Protein AF-A0A660MUL7-F1 (afdb_monomer_lite)

Sequence (164 aa):
MVILLNEYFKDLEKNSKKIKDLEEFLKKNLKEASQNNWQDGLLTKINSQITDVNKNIKLAMKTNLELIDLLKNSEYDKIFDYGRYNSWLKNRIISPIKGIIEMLQENIFRISQEIKNSEETMQNASDEKLKQNIKVAKSRLEMRKKEIEKHIIIMKSYLEKLEK

Structure (mmCIF, N/CA/C/O backbone):
data_AF-A0A660MUL7-F1
#
_entry.id   AF-A0A660MUL7-F1
#
loop_
_atom_site.group_PDB
_atom_site.id
_atom_site.type_symbol
_atom_site.label_atom_id
_atom_site.label_alt_id
_atom_site.label_comp_id
_atom_site.label_asym_id
_atom_site.label_entity_id
_atom_site.label_seq_id
_atom_site.pdbx_PDB_ins_code
_atom_site.Cartn_x
_atom_site.Cartn_y
_atom_site.Cartn_z
_atom_site.occupancy
_atom_site.B_iso_or_equiv
_atom_site.auth_seq_id
_atom_site.auth_comp_id
_atom_site.auth_asym_id
_atom_site.auth_atom_id
_atom_site.pdbx_PDB_model_num
ATOM 1 N N . MET A 1 1 ? 19.145 9.843 -26.092 1.00 74.25 1 MET A N 1
ATOM 2 C CA . MET A 1 1 ? 18.165 8.753 -25.891 1.00 74.25 1 MET A CA 1
ATOM 3 C C . MET A 1 1 ? 18.639 7.742 -24.848 1.00 74.25 1 MET A C 1
ATOM 5 O O . MET A 1 1 ? 17.995 7.654 -23.817 1.00 74.25 1 MET A O 1
ATOM 9 N N . VAL A 1 2 ? 19.789 7.077 -25.027 1.00 78.75 2 VAL A N 1
ATOM 10 C CA . VAL A 1 2 ? 20.347 6.119 -24.036 1.00 78.75 2 VAL A CA 1
ATOM 11 C C . VAL A 1 2 ? 20.490 6.706 -22.626 1.00 78.75 2 VAL A C 1
ATOM 13 O O . VAL A 1 2 ? 20.091 6.076 -21.654 1.00 78.75 2 VAL A O 1
ATOM 16 N N . ILE A 1 3 ? 21.003 7.937 -22.509 1.00 83.75 3 ILE A N 1
ATOM 1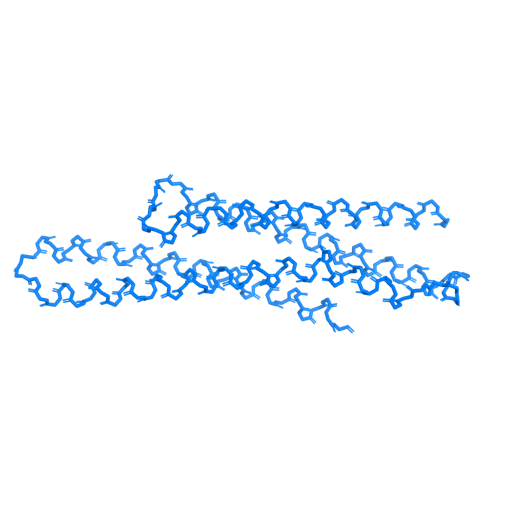7 C CA . ILE A 1 3 ? 21.127 8.630 -21.213 1.00 83.75 3 ILE A CA 1
ATOM 18 C C . ILE A 1 3 ? 19.754 8.770 -20.539 1.00 83.75 3 ILE A C 1
ATOM 20 O O . ILE A 1 3 ? 19.623 8.475 -19.359 1.00 83.75 3 ILE A O 1
ATOM 24 N N . LEU A 1 4 ? 18.721 9.141 -21.299 1.00 87.94 4 LEU A N 1
ATOM 25 C CA . LEU A 1 4 ? 17.365 9.324 -20.784 1.00 87.94 4 LEU A CA 1
ATOM 26 C C . LEU A 1 4 ? 16.726 7.992 -20.352 1.00 87.94 4 LEU A C 1
ATOM 28 O O . LEU A 1 4 ? 16.135 7.925 -19.281 1.00 87.94 4 LEU A O 1
ATOM 32 N N . LEU A 1 5 ? 16.907 6.920 -21.135 1.00 87.50 5 LEU A N 1
ATOM 33 C CA . LEU A 1 5 ? 16.478 5.567 -20.756 1.00 87.50 5 LEU A CA 1
ATOM 34 C C . LEU A 1 5 ? 17.130 5.122 -19.440 1.00 87.50 5 LEU A C 1
ATOM 36 O O . LEU A 1 5 ? 16.446 4.623 -18.548 1.00 87.50 5 LEU A O 1
ATOM 40 N N . ASN A 1 6 ? 18.437 5.352 -19.288 1.00 89.81 6 ASN A N 1
ATOM 41 C CA . ASN A 1 6 ? 19.157 5.022 -18.060 1.00 89.81 6 ASN A CA 1
ATOM 42 C C . ASN A 1 6 ? 18.631 5.797 -16.846 1.00 89.81 6 ASN A C 1
ATOM 44 O O . ASN A 1 6 ? 18.495 5.209 -15.774 1.00 89.81 6 ASN A O 1
ATOM 48 N N . GLU A 1 7 ? 18.319 7.086 -16.993 1.00 93.50 7 GLU A N 1
ATOM 49 C CA . GLU A 1 7 ? 17.730 7.869 -15.901 1.00 93.50 7 GLU A CA 1
ATOM 50 C C . GLU A 1 7 ? 16.344 7.338 -15.506 1.00 93.50 7 GLU A C 1
ATOM 52 O O . GLU A 1 7 ? 16.079 7.159 -14.317 1.00 93.50 7 GLU A O 1
ATOM 57 N N . TYR A 1 8 ? 15.506 6.950 -16.473 1.00 92.69 8 TYR A N 1
ATOM 58 C CA . TYR A 1 8 ? 14.216 6.322 -16.178 1.00 92.69 8 TYR A CA 1
ATOM 59 C C . TYR A 1 8 ? 14.349 5.001 -15.407 1.00 92.69 8 TYR A C 1
ATOM 61 O O . TYR A 1 8 ? 13.629 4.785 -14.428 1.00 92.69 8 TYR A O 1
ATOM 69 N N . PHE A 1 9 ? 15.291 4.132 -15.785 1.00 92.56 9 PHE A N 1
ATOM 70 C CA . PHE A 1 9 ? 15.553 2.900 -15.032 1.00 92.56 9 PHE A CA 1
ATOM 71 C C . PHE A 1 9 ? 16.051 3.179 -13.610 1.00 92.56 9 PHE A C 1
ATOM 73 O O . PHE A 1 9 ? 15.570 2.547 -12.668 1.00 92.56 9 PHE A O 1
ATOM 80 N N . LYS A 1 10 ? 16.959 4.146 -13.429 1.00 93.88 10 LYS A N 1
ATOM 81 C CA . LYS A 1 10 ? 17.446 4.547 -12.097 1.00 93.88 10 LYS A CA 1
ATOM 82 C C . LYS A 1 10 ? 16.319 5.075 -11.216 1.00 93.88 10 LYS A C 1
ATOM 84 O O . LYS A 1 10 ? 16.247 4.725 -10.037 1.00 93.88 10 LYS A O 1
ATOM 89 N N . ASP A 1 11 ? 15.431 5.894 -11.770 1.00 93.44 11 ASP A N 1
ATOM 90 C CA . ASP A 1 11 ? 14.290 6.431 -11.034 1.00 93.44 11 ASP A CA 1
ATOM 91 C C . ASP A 1 11 ? 13.287 5.337 -10.655 1.00 93.44 11 ASP A C 1
ATOM 93 O O . ASP A 1 11 ? 12.802 5.311 -9.518 1.00 93.44 11 ASP A O 1
ATOM 97 N N . LEU A 1 12 ? 13.013 4.390 -11.557 1.00 93.00 12 LEU A N 1
ATOM 98 C CA . LEU A 1 12 ? 12.196 3.216 -11.245 1.00 93.00 12 LEU A CA 1
ATOM 99 C C . LEU A 1 12 ? 12.824 2.377 -10.134 1.00 93.00 12 LEU A C 1
ATOM 101 O O . LEU A 1 12 ? 12.139 2.003 -9.181 1.00 93.00 12 LEU A O 1
ATOM 105 N N . GLU A 1 13 ? 14.125 2.111 -10.215 1.00 92.50 13 GLU A N 1
ATOM 106 C CA . GLU A 1 13 ? 14.840 1.341 -9.203 1.00 92.50 13 GLU A CA 1
ATOM 107 C C . GLU A 1 13 ? 14.794 2.042 -7.840 1.00 92.50 13 GLU A C 1
ATOM 109 O O . GLU A 1 13 ? 14.387 1.440 -6.843 1.00 92.50 13 GLU A O 1
ATOM 114 N N . LYS A 1 14 ? 15.091 3.343 -7.801 1.00 94.44 14 LYS A N 1
ATOM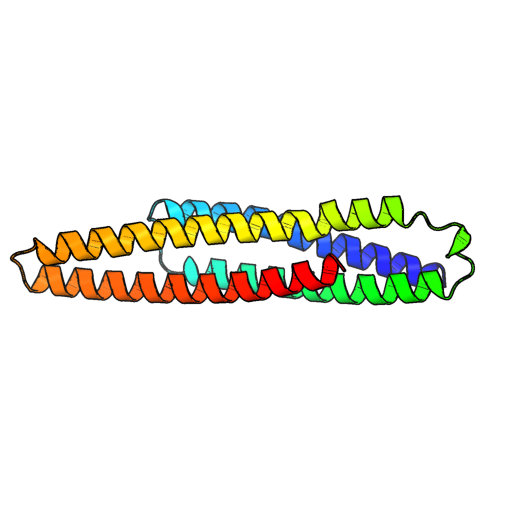 115 C CA . LYS A 1 14 ? 15.020 4.173 -6.593 1.00 94.44 14 LYS A CA 1
ATOM 116 C C . LYS A 1 14 ? 13.633 4.150 -5.956 1.00 94.44 14 LYS A C 1
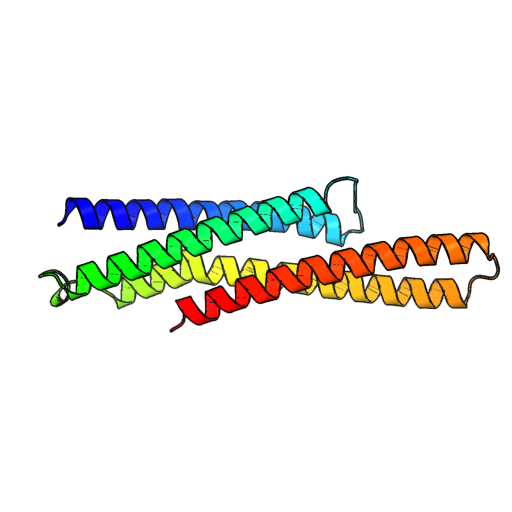ATOM 118 O O . LYS A 1 14 ? 13.525 3.977 -4.741 1.00 94.44 14 LYS A O 1
ATOM 123 N N . ASN A 1 15 ? 12.576 4.336 -6.744 1.00 92.00 15 ASN A N 1
ATOM 124 C CA . ASN A 1 15 ? 11.211 4.353 -6.219 1.00 92.00 15 ASN A CA 1
ATOM 125 C C . ASN A 1 15 ? 10.758 2.954 -5.781 1.00 92.00 15 ASN A C 1
ATOM 127 O O . ASN A 1 15 ? 10.168 2.824 -4.712 1.00 92.00 15 ASN A O 1
ATOM 131 N N . SER A 1 16 ? 11.095 1.904 -6.535 1.00 90.56 16 SER A N 1
ATOM 132 C CA . SER A 1 16 ? 10.779 0.520 -6.157 1.00 90.56 16 SER A CA 1
ATOM 133 C C . SER A 1 16 ? 11.453 0.098 -4.849 1.00 90.56 16 SER A C 1
ATOM 135 O O . SER A 1 16 ? 10.813 -0.501 -3.986 1.00 90.56 16 SER A O 1
ATOM 137 N N . LYS A 1 17 ? 12.717 0.495 -4.641 1.00 92.56 17 LYS A N 1
ATOM 138 C CA . LYS A 1 17 ? 13.432 0.264 -3.384 1.00 92.56 17 LYS A CA 1
ATOM 139 C C . LYS A 1 17 ? 12.734 0.955 -2.216 1.00 92.56 17 LYS A C 1
ATOM 141 O O . LYS A 1 17 ? 12.470 0.314 -1.209 1.00 92.56 17 LYS A O 1
ATOM 146 N N . LYS A 1 18 ? 12.352 2.226 -2.376 1.00 92.31 18 LYS A N 1
ATOM 147 C CA . LYS A 1 18 ? 11.605 2.959 -1.342 1.00 92.31 18 LYS A CA 1
ATOM 148 C C . LYS A 1 18 ? 10.266 2.309 -1.004 1.00 92.31 18 LYS A C 1
ATOM 150 O O . LYS A 1 18 ? 9.908 2.276 0.166 1.00 92.31 18 LYS A O 1
ATOM 155 N N . ILE A 1 19 ? 9.532 1.806 -2.000 1.00 90.81 19 ILE A N 1
ATOM 156 C CA . ILE A 1 19 ? 8.269 1.088 -1.767 1.00 90.81 19 ILE A CA 1
ATOM 157 C C . ILE A 1 19 ? 8.529 -0.151 -0.904 1.00 90.81 19 ILE A C 1
ATOM 159 O O . ILE A 1 19 ? 7.825 -0.351 0.082 1.00 90.81 19 ILE A O 1
ATOM 163 N N . LYS A 1 20 ? 9.563 -0.934 -1.229 1.00 89.62 20 LYS A N 1
ATOM 164 C CA . LYS A 1 20 ? 9.936 -2.130 -0.465 1.00 89.62 20 LYS A CA 1
ATOM 165 C C . LYS A 1 20 ? 10.397 -1.807 0.962 1.00 89.62 20 LYS A C 1
ATOM 167 O O . LYS A 1 20 ? 9.947 -2.440 1.909 1.00 89.62 20 LYS A O 1
ATOM 172 N N . ASP A 1 21 ? 11.245 -0.797 1.137 1.00 89.31 21 ASP A N 1
ATOM 173 C CA . ASP A 1 21 ? 11.708 -0.388 2.469 1.00 89.31 21 ASP A CA 1
ATOM 174 C C . ASP A 1 21 ? 10.515 0.072 3.335 1.00 89.31 21 ASP A C 1
ATOM 176 O O . ASP A 1 21 ? 10.388 -0.289 4.506 1.00 89.31 21 ASP A O 1
ATOM 180 N N . LEU A 1 22 ? 9.582 0.833 2.748 1.00 87.44 22 LEU A N 1
ATOM 181 C CA . LEU A 1 22 ? 8.364 1.276 3.429 1.00 87.44 22 LEU A CA 1
ATOM 182 C C . LEU A 1 22 ? 7.392 0.128 3.732 1.00 87.44 22 LEU A C 1
ATOM 184 O O . LEU A 1 22 ? 6.743 0.171 4.776 1.00 87.44 22 LEU A O 1
ATOM 188 N N . GLU A 1 23 ? 7.303 -0.892 2.875 1.00 88.50 23 GLU A N 1
ATOM 189 C CA . GLU A 1 23 ? 6.550 -2.123 3.146 1.00 88.50 23 GLU A CA 1
ATOM 190 C C . GLU A 1 23 ? 7.058 -2.801 4.426 1.00 88.50 23 GLU A C 1
ATOM 192 O O . GLU A 1 23 ? 6.261 -3.122 5.310 1.00 88.50 23 GLU A O 1
ATOM 197 N N . GLU A 1 24 ? 8.375 -2.967 4.574 1.00 88.44 24 GLU A N 1
ATOM 198 C CA . GLU A 1 24 ? 8.974 -3.582 5.765 1.00 88.44 24 GLU A CA 1
ATOM 199 C C . GLU A 1 24 ? 8.691 -2.763 7.036 1.00 88.44 24 GLU A C 1
ATOM 201 O O . GLU A 1 24 ? 8.334 -3.317 8.084 1.00 88.44 24 GLU A O 1
ATOM 206 N N . PHE A 1 25 ? 8.770 -1.432 6.951 1.00 86.81 25 PHE A N 1
ATOM 207 C CA . PHE A 1 25 ? 8.427 -0.567 8.080 1.00 86.81 25 PHE A CA 1
ATOM 208 C C . PHE A 1 25 ? 6.936 -0.595 8.429 1.00 86.81 25 PHE A C 1
ATOM 210 O O . PHE A 1 25 ? 6.588 -0.602 9.615 1.00 86.81 25 PHE A O 1
ATOM 217 N N . LEU A 1 26 ? 6.057 -0.615 7.424 1.00 87.50 26 LEU A N 1
ATOM 218 C CA . LEU A 1 26 ? 4.615 -0.746 7.623 1.00 87.50 26 LEU A CA 1
ATOM 219 C C . LEU A 1 26 ? 4.283 -2.081 8.274 1.00 87.50 26 LEU A C 1
ATOM 221 O O . LEU A 1 26 ? 3.530 -2.101 9.242 1.00 87.50 26 LEU A O 1
ATOM 225 N N . LYS A 1 27 ? 4.908 -3.172 7.824 1.00 87.31 27 LYS A N 1
ATOM 226 C CA . LYS A 1 27 ? 4.756 -4.502 8.420 1.00 87.31 27 LYS A CA 1
ATOM 227 C C . LYS A 1 27 ? 5.059 -4.495 9.913 1.00 87.31 27 LYS A C 1
ATOM 229 O O . LYS A 1 27 ? 4.292 -5.050 10.698 1.00 87.31 27 LYS A O 1
ATOM 234 N N . LYS A 1 28 ? 6.144 -3.831 10.324 1.00 87.19 28 LYS A N 1
ATOM 235 C CA . LYS A 1 28 ? 6.497 -3.690 11.742 1.00 87.19 28 LYS A CA 1
ATOM 236 C C . LYS A 1 28 ? 5.419 -2.931 12.528 1.00 87.19 28 LYS A C 1
ATOM 238 O O . LYS A 1 28 ? 4.915 -3.453 13.518 1.00 87.19 28 LYS A O 1
ATOM 243 N N . ASN A 1 29 ? 5.032 -1.740 12.072 1.00 86.19 29 ASN A N 1
ATOM 244 C CA . ASN A 1 29 ? 4.072 -0.895 12.794 1.00 86.19 29 ASN A CA 1
ATOM 245 C C . ASN A 1 29 ? 2.654 -1.497 12.814 1.00 86.19 29 ASN A C 1
ATOM 247 O O . ASN A 1 29 ? 1.961 -1.418 13.824 1.00 86.19 29 ASN A O 1
ATOM 251 N N . LEU A 1 30 ? 2.223 -2.132 11.721 1.00 84.19 30 LEU A N 1
ATOM 252 C CA . LEU A 1 30 ? 0.939 -2.830 11.640 1.00 84.19 30 LEU A CA 1
ATOM 253 C C . LEU A 1 30 ? 0.916 -4.072 12.532 1.00 84.19 30 LEU A C 1
ATOM 255 O O . LEU A 1 30 ? -0.132 -4.385 13.093 1.00 84.19 30 LEU A O 1
ATOM 259 N N . LYS A 1 31 ? 2.054 -4.754 12.714 1.00 83.94 31 LYS A N 1
ATOM 260 C CA . LYS A 1 31 ? 2.180 -5.847 13.684 1.00 83.94 31 LYS A CA 1
ATOM 261 C C . LYS A 1 31 ? 2.049 -5.335 15.121 1.00 83.94 31 LYS A C 1
ATOM 263 O O . LYS A 1 31 ? 1.308 -5.942 15.889 1.00 83.94 31 LYS A O 1
ATOM 268 N N . GLU A 1 32 ? 2.691 -4.221 15.467 1.00 80.75 32 GLU A N 1
ATOM 269 C CA . GLU A 1 32 ? 2.543 -3.574 16.783 1.00 80.75 32 GLU A CA 1
ATOM 270 C C . GLU A 1 32 ? 1.080 -3.166 17.042 1.00 80.75 32 GLU A C 1
ATOM 272 O O . GLU A 1 32 ? 0.499 -3.539 18.063 1.00 80.75 32 GLU A O 1
ATOM 277 N N . ALA A 1 33 ? 0.435 -2.517 16.067 1.00 77.06 33 ALA A N 1
ATOM 278 C CA . ALA A 1 33 ? -0.987 -2.171 16.124 1.00 77.06 33 ALA A CA 1
ATOM 279 C C . ALA A 1 33 ? -1.885 -3.406 16.327 1.00 77.06 33 ALA A C 1
ATOM 281 O O . ALA A 1 33 ? -2.836 -3.387 17.110 1.00 77.06 33 ALA A O 1
ATOM 282 N N . SER A 1 34 ? -1.544 -4.511 15.661 1.00 70.62 34 SER A N 1
ATOM 283 C CA . SER A 1 34 ? -2.301 -5.763 15.704 1.00 70.62 34 SER A CA 1
ATOM 284 C C . SER A 1 34 ? -2.245 -6.503 17.046 1.00 70.62 34 SER A C 1
ATOM 286 O O . SER A 1 34 ? -3.035 -7.422 17.257 1.00 70.62 34 SER A O 1
ATOM 288 N N . GLN A 1 35 ? -1.317 -6.123 17.929 1.00 72.88 35 GLN A N 1
ATOM 289 C CA . GLN A 1 35 ? -1.184 -6.628 19.300 1.00 72.88 35 GLN A CA 1
ATOM 290 C C . GLN A 1 35 ? -1.931 -5.744 20.315 1.00 72.88 35 GLN A C 1
ATOM 292 O O . GLN A 1 35 ? -1.665 -5.813 21.509 1.00 72.88 35 GLN A O 1
ATOM 297 N N . ASN A 1 36 ? -2.840 -4.887 19.836 1.00 64.31 36 ASN A N 1
ATOM 298 C CA . ASN A 1 36 ? -3.550 -3.871 20.615 1.00 64.31 36 ASN A CA 1
ATOM 299 C C . ASN A 1 36 ? -2.636 -2.818 21.275 1.00 64.31 36 ASN A C 1
ATOM 301 O O . ASN A 1 36 ? -3.096 -2.007 22.079 1.00 64.31 36 ASN A O 1
ATOM 305 N N . ASN A 1 37 ? -1.366 -2.742 20.863 1.00 66.00 37 ASN A N 1
ATOM 306 C CA . ASN A 1 37 ? -0.416 -1.723 21.307 1.00 66.00 37 ASN A CA 1
ATOM 307 C C . ASN A 1 37 ? -0.568 -0.447 20.474 1.00 66.00 37 ASN A C 1
ATOM 309 O O . ASN A 1 37 ? 0.352 0.001 19.792 1.00 66.00 37 ASN A O 1
ATOM 313 N N . TRP A 1 38 ? -1.752 0.159 20.533 1.00 70.06 38 TRP A N 1
ATOM 314 C CA . TRP A 1 38 ? -2.024 1.453 19.912 1.00 70.06 38 TRP A CA 1
ATOM 315 C C . TRP A 1 38 ? -1.455 2.592 20.754 1.00 70.06 38 TRP A C 1
ATOM 317 O O . TRP A 1 38 ? -2.204 3.393 21.314 1.00 70.06 38 TRP A O 1
ATOM 327 N N . GLN A 1 39 ? -0.129 2.645 20.847 1.00 72.75 39 GLN A N 1
ATOM 328 C CA . GLN A 1 39 ? 0.570 3.754 21.483 1.00 72.75 39 GLN A CA 1
ATOM 329 C C . GLN A 1 39 ? 0.274 5.072 20.757 1.00 72.75 39 GLN A C 1
ATOM 331 O O . GLN A 1 39 ? -0.029 5.095 19.553 1.00 72.75 39 GLN A O 1
ATOM 336 N N . ASP A 1 40 ? 0.370 6.175 21.496 1.00 69.44 40 ASP A N 1
ATOM 337 C CA . ASP A 1 40 ? 0.152 7.510 20.953 1.00 69.44 40 ASP A CA 1
ATOM 338 C C . ASP A 1 40 ? 1.054 7.759 19.735 1.00 69.44 40 ASP A C 1
ATOM 340 O O . ASP A 1 40 ? 2.250 7.472 19.730 1.00 69.44 40 ASP A O 1
ATOM 344 N N . GLY A 1 41 ? 0.451 8.258 18.655 1.00 79.19 41 GLY A N 1
ATOM 345 C CA . GLY A 1 41 ? 1.148 8.557 17.402 1.00 79.19 41 GLY A CA 1
ATOM 346 C C . GLY A 1 41 ? 1.339 7.380 16.434 1.00 79.19 41 GLY A C 1
ATOM 347 O O . GLY A 1 41 ? 1.717 7.627 15.287 1.00 79.19 41 GLY A O 1
ATOM 348 N N . LEU A 1 42 ? 1.018 6.129 16.804 1.00 83.06 42 LEU A N 1
ATOM 349 C CA . LEU A 1 42 ? 1.181 4.976 15.899 1.00 83.06 42 LEU A CA 1
ATOM 350 C C . LEU A 1 42 ? 0.335 5.108 14.621 1.00 83.06 42 LEU A C 1
ATOM 352 O O . LEU A 1 42 ? 0.831 4.870 13.520 1.00 83.06 42 LEU A O 1
ATOM 356 N N . LEU A 1 43 ? -0.919 5.557 14.749 1.00 82.38 43 LEU A N 1
ATOM 357 C CA . LE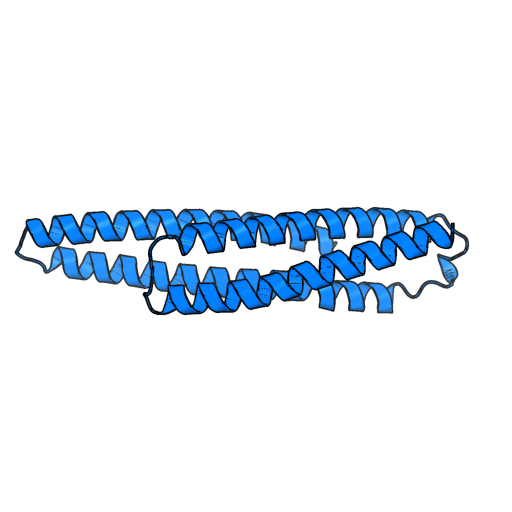U A 1 43 ? -1.794 5.818 13.599 1.00 82.38 43 LEU A CA 1
ATOM 358 C C . LEU A 1 43 ? -1.209 6.897 12.680 1.00 82.38 43 LEU A C 1
ATOM 360 O O . LEU A 1 43 ? -1.190 6.730 11.465 1.00 82.38 43 LEU A O 1
ATOM 364 N N . THR A 1 44 ? -0.698 7.986 13.258 1.00 86.00 44 THR A N 1
ATOM 365 C CA . THR A 1 44 ? -0.055 9.073 12.510 1.00 86.00 44 THR A CA 1
ATOM 366 C C . THR A 1 44 ? 1.155 8.558 11.735 1.00 86.00 44 THR A C 1
ATOM 368 O O . THR A 1 44 ? 1.316 8.876 10.558 1.00 86.00 44 THR A O 1
ATOM 371 N N . LYS A 1 45 ? 1.971 7.703 12.362 1.00 87.69 45 LYS A N 1
ATOM 372 C CA . LYS A 1 45 ? 3.138 7.076 11.735 1.00 87.69 45 LYS A CA 1
ATOM 373 C C . LYS A 1 45 ? 2.740 6.163 10.572 1.00 87.69 45 LYS A C 1
ATOM 375 O O . LYS A 1 45 ? 3.306 6.296 9.491 1.00 87.69 45 LYS A O 1
ATOM 380 N N . ILE A 1 46 ? 1.742 5.296 10.766 1.00 87.69 46 ILE A N 1
ATOM 381 C CA . ILE A 1 46 ? 1.200 4.426 9.708 1.00 87.69 46 ILE A CA 1
ATOM 382 C C . ILE A 1 46 ? 0.666 5.274 8.544 1.00 87.69 46 ILE A C 1
ATOM 384 O O . ILE A 1 46 ? 1.026 5.034 7.395 1.00 87.69 46 ILE A O 1
ATOM 388 N N . ASN A 1 47 ? -0.121 6.314 8.829 1.00 87.62 47 ASN A N 1
ATOM 389 C CA . ASN A 1 47 ? -0.679 7.201 7.806 1.00 87.62 47 ASN A CA 1
ATOM 390 C C . ASN A 1 47 ? 0.403 7.945 7.009 1.00 87.62 47 ASN A C 1
ATOM 392 O O . ASN A 1 47 ? 0.302 8.051 5.784 1.00 87.62 47 ASN A O 1
ATOM 396 N N . SER A 1 48 ? 1.451 8.431 7.680 1.00 89.56 48 SER A N 1
ATOM 397 C CA . SER A 1 48 ? 2.600 9.061 7.020 1.00 89.56 48 SER A CA 1
ATOM 398 C C . SER A 1 48 ? 3.292 8.085 6.073 1.00 89.56 48 SER A C 1
ATOM 400 O O . SER A 1 48 ? 3.498 8.390 4.903 1.00 89.56 48 SER A O 1
ATOM 402 N N . GLN A 1 49 ? 3.585 6.876 6.552 1.00 90.88 49 GLN A N 1
ATOM 403 C CA . GLN A 1 49 ? 4.253 5.850 5.755 1.00 90.88 49 GLN A CA 1
ATOM 404 C C . GLN A 1 49 ? 3.420 5.416 4.552 1.00 90.88 49 GLN A C 1
ATOM 406 O O . GLN A 1 49 ? 3.956 5.276 3.457 1.00 90.88 49 GLN A O 1
ATOM 411 N N . ILE A 1 50 ? 2.106 5.253 4.719 1.00 89.44 50 ILE A N 1
ATOM 412 C CA . ILE A 1 50 ? 1.208 4.962 3.600 1.00 89.44 50 ILE A CA 1
ATOM 413 C C . ILE A 1 50 ? 1.211 6.112 2.583 1.00 89.44 50 ILE A C 1
ATOM 415 O O . ILE A 1 50 ? 1.236 5.876 1.375 1.00 89.44 50 ILE A O 1
ATOM 419 N N . THR A 1 51 ? 1.217 7.361 3.048 1.00 91.56 51 THR A N 1
ATOM 420 C CA . THR A 1 51 ? 1.305 8.531 2.164 1.00 91.56 51 THR A CA 1
ATOM 421 C C . THR A 1 51 ? 2.602 8.510 1.353 1.00 91.56 51 THR A C 1
ATOM 423 O O . THR A 1 51 ? 2.572 8.739 0.139 1.00 91.56 51 THR A O 1
ATOM 426 N N . ASP A 1 52 ? 3.721 8.154 1.983 1.00 92.69 52 ASP A N 1
ATOM 427 C CA . ASP A 1 52 ? 5.009 8.003 1.308 1.00 92.69 52 ASP A CA 1
ATOM 428 C C . ASP A 1 52 ? 5.004 6.845 0.305 1.00 92.69 52 ASP A C 1
ATOM 430 O O . ASP A 1 52 ? 5.484 7.004 -0.820 1.00 92.69 52 ASP A O 1
ATOM 434 N N . VAL A 1 53 ? 4.407 5.702 0.653 1.00 92.06 53 VAL A N 1
ATOM 435 C CA . VAL A 1 53 ? 4.212 4.577 -0.276 1.00 92.06 53 VAL A CA 1
ATOM 436 C C . VAL A 1 5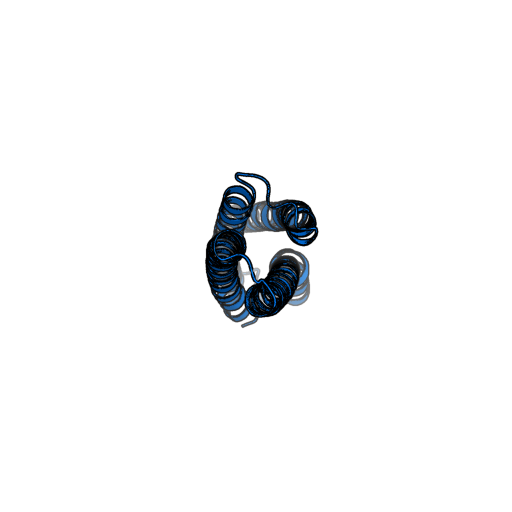3 ? 3.428 5.047 -1.497 1.00 92.06 53 VAL A C 1
ATOM 438 O O . VAL A 1 53 ? 3.902 4.917 -2.625 1.00 92.06 53 VAL A O 1
ATOM 441 N N . ASN A 1 54 ? 2.280 5.689 -1.281 1.00 91.19 54 ASN A N 1
ATOM 442 C CA . ASN A 1 54 ? 1.424 6.201 -2.347 1.00 91.19 54 ASN A CA 1
ATOM 443 C C . ASN A 1 54 ? 2.172 7.181 -3.262 1.00 91.19 54 ASN A C 1
ATOM 445 O O . ASN A 1 54 ? 2.011 7.136 -4.482 1.00 91.19 54 ASN A O 1
ATOM 449 N N . LYS A 1 55 ? 3.013 8.054 -2.696 1.00 93.69 55 LYS A N 1
ATOM 450 C CA . LYS A 1 55 ? 3.851 8.978 -3.467 1.00 93.69 55 LYS A CA 1
ATOM 451 C C . LYS A 1 55 ? 4.843 8.230 -4.360 1.00 93.69 55 LYS A C 1
ATOM 453 O O . LYS A 1 55 ? 4.927 8.537 -5.547 1.00 93.69 55 LYS A O 1
ATOM 458 N N . ASN A 1 56 ? 5.573 7.257 -3.815 1.00 93.88 56 ASN A N 1
ATOM 459 C CA . ASN A 1 56 ? 6.569 6.507 -4.584 1.00 93.88 56 ASN A CA 1
ATOM 460 C C . ASN A 1 56 ? 5.920 5.613 -5.654 1.00 93.88 56 ASN A C 1
ATOM 462 O O . ASN A 1 56 ? 6.464 5.513 -6.751 1.00 93.88 56 ASN A O 1
ATOM 466 N N . ILE A 1 57 ? 4.734 5.048 -5.392 1.00 92.06 57 ILE A N 1
ATOM 467 C CA . ILE A 1 57 ? 3.959 4.306 -6.399 1.00 92.06 57 ILE A CA 1
ATOM 468 C C . ILE A 1 57 ? 3.572 5.223 -7.561 1.00 92.06 57 ILE A C 1
ATOM 470 O O . ILE A 1 57 ? 3.844 4.889 -8.710 1.00 92.06 57 ILE A O 1
ATOM 474 N N . LYS A 1 58 ? 2.993 6.402 -7.285 1.00 93.00 58 LYS A N 1
ATOM 475 C CA . LYS A 1 58 ? 2.615 7.363 -8.339 1.00 93.00 58 LYS A CA 1
ATOM 476 C C . LYS A 1 58 ? 3.805 7.762 -9.208 1.00 93.00 58 LYS A C 1
ATOM 478 O O . LYS A 1 58 ? 3.668 7.836 -10.426 1.00 93.00 58 LYS A O 1
ATOM 483 N N . LEU A 1 59 ? 4.954 8.022 -8.581 1.00 93.69 59 LEU A N 1
ATOM 484 C CA . LEU A 1 59 ? 6.183 8.344 -9.300 1.00 93.69 59 LEU A CA 1
ATOM 485 C C . LEU A 1 59 ? 6.605 7.177 -10.188 1.00 93.69 59 LEU A C 1
ATOM 487 O O . LEU A 1 59 ? 6.752 7.367 -11.388 1.00 93.69 59 LEU A O 1
ATOM 491 N N . ALA A 1 60 ? 6.700 5.968 -9.636 1.00 93.06 60 ALA A N 1
ATOM 492 C CA . ALA A 1 60 ? 7.126 4.807 -10.404 1.00 93.06 60 ALA A CA 1
ATOM 493 C C . ALA A 1 60 ? 6.167 4.469 -11.558 1.00 93.06 60 ALA A C 1
ATOM 495 O O . ALA A 1 60 ? 6.616 4.122 -12.644 1.00 93.06 60 ALA A O 1
ATOM 496 N N . MET A 1 61 ? 4.855 4.635 -11.368 1.00 91.81 61 MET A N 1
ATOM 497 C CA . MET A 1 61 ? 3.865 4.480 -12.437 1.00 91.81 61 MET A CA 1
ATOM 498 C C . MET A 1 61 ? 4.090 5.474 -13.575 1.00 91.81 61 MET A C 1
ATOM 500 O O . MET A 1 61 ? 4.090 5.080 -14.738 1.00 91.81 61 MET A O 1
ATOM 504 N N . LYS A 1 62 ? 4.293 6.755 -13.245 1.00 93.38 62 LYS A N 1
ATOM 505 C CA . LYS A 1 62 ? 4.566 7.796 -14.240 1.00 93.38 62 LYS A CA 1
ATOM 506 C C . LYS A 1 62 ? 5.853 7.485 -15.009 1.00 93.38 62 LYS A C 1
ATOM 508 O O . LYS A 1 62 ? 5.827 7.438 -16.233 1.00 93.38 62 LYS A O 1
ATOM 513 N N . THR A 1 63 ? 6.939 7.204 -14.290 1.00 93.69 63 THR A N 1
ATOM 514 C CA . THR A 1 63 ? 8.244 6.847 -14.864 1.00 93.69 63 THR A CA 1
ATOM 515 C C . THR A 1 63 ? 8.145 5.608 -15.761 1.00 93.69 63 THR A C 1
ATOM 517 O O . THR A 1 63 ? 8.729 5.587 -16.836 1.00 93.69 63 THR A O 1
ATOM 520 N N . ASN A 1 64 ? 7.361 4.597 -15.369 1.00 93.50 64 ASN A N 1
ATOM 521 C CA . ASN A 1 64 ? 7.121 3.397 -16.174 1.00 93.50 64 ASN A CA 1
ATOM 522 C C . ASN A 1 64 ? 6.403 3.716 -17.492 1.00 93.50 64 ASN A C 1
ATOM 524 O O . ASN A 1 64 ? 6.808 3.218 -18.537 1.00 93.50 64 ASN A O 1
ATOM 528 N N . LEU A 1 65 ? 5.347 4.533 -17.452 1.00 92.44 65 LEU A N 1
ATOM 529 C CA . LEU A 1 65 ? 4.603 4.902 -18.658 1.00 92.44 65 LEU A CA 1
ATOM 530 C C . LEU A 1 65 ? 5.483 5.673 -19.646 1.00 92.44 65 LEU A C 1
ATOM 532 O O . LEU A 1 65 ? 5.502 5.341 -20.827 1.00 92.44 65 LEU A O 1
ATOM 536 N N . GLU A 1 66 ? 6.244 6.652 -19.153 1.00 94.44 66 GLU A N 1
ATOM 537 C CA . GLU A 1 66 ? 7.168 7.439 -19.977 1.00 94.44 66 GLU A CA 1
ATOM 538 C C . GLU A 1 66 ? 8.296 6.574 -20.560 1.00 94.44 66 GLU A C 1
ATOM 540 O O . GLU A 1 66 ? 8.636 6.712 -21.733 1.00 94.44 66 GLU A O 1
ATOM 545 N N . LEU A 1 67 ? 8.840 5.637 -19.775 1.00 93.94 67 LEU A N 1
ATOM 546 C CA . LEU A 1 67 ? 9.854 4.695 -20.246 1.00 93.94 67 LEU A CA 1
ATOM 547 C C . LEU A 1 67 ? 9.320 3.790 -21.363 1.00 93.94 67 LEU A C 1
ATOM 549 O O . LEU A 1 67 ? 9.997 3.604 -22.371 1.00 93.94 67 LEU A O 1
ATOM 553 N N . ILE A 1 68 ? 8.124 3.222 -21.191 1.00 93.50 68 ILE A N 1
ATOM 554 C CA . ILE A 1 68 ? 7.514 2.344 -22.196 1.00 93.50 68 ILE A CA 1
ATOM 555 C C . ILE A 1 68 ? 7.213 3.109 -23.484 1.00 93.50 68 ILE A C 1
ATOM 557 O O . ILE A 1 68 ? 7.481 2.585 -24.563 1.00 93.50 68 ILE A O 1
ATOM 561 N N . ASP A 1 69 ? 6.688 4.330 -23.386 1.00 94.12 69 ASP A N 1
ATOM 562 C CA . ASP A 1 69 ? 6.451 5.175 -24.558 1.00 94.12 69 ASP A CA 1
ATOM 563 C C . ASP A 1 69 ? 7.763 5.480 -25.297 1.00 94.12 69 ASP A C 1
ATOM 565 O O . ASP A 1 69 ? 7.867 5.274 -26.506 1.00 94.12 69 ASP A O 1
ATOM 569 N N . LEU A 1 70 ? 8.812 5.858 -24.560 1.00 94.38 70 LEU A N 1
ATOM 570 C CA . LEU A 1 70 ? 10.125 6.122 -25.141 1.00 94.38 70 LEU A CA 1
ATOM 571 C C . LEU A 1 70 ? 10.728 4.881 -25.816 1.00 94.38 70 LEU A C 1
ATOM 573 O O . LEU A 1 70 ? 11.302 5.001 -26.896 1.00 94.38 70 LEU A O 1
ATOM 577 N N . LEU A 1 71 ? 10.601 3.700 -25.202 1.00 94.81 71 LEU A N 1
ATOM 578 C CA . LEU A 1 71 ? 11.094 2.441 -25.768 1.00 94.81 71 LEU A CA 1
ATOM 579 C C . LEU A 1 71 ? 10.370 2.096 -27.069 1.00 94.81 71 LEU A C 1
ATOM 581 O O . LEU A 1 71 ? 11.040 1.868 -28.076 1.00 94.81 71 LEU A O 1
ATOM 585 N N . LYS A 1 72 ? 9.032 2.143 -27.071 1.00 94.62 72 LYS A N 1
ATOM 586 C CA . LYS A 1 72 ? 8.199 1.841 -28.247 1.00 94.62 72 LYS A CA 1
ATOM 587 C C . LYS A 1 72 ? 8.436 2.793 -29.417 1.00 94.62 72 LYS A C 1
ATOM 589 O O . LYS A 1 72 ? 8.327 2.389 -30.569 1.00 94.62 72 LYS A O 1
ATOM 594 N N . ASN A 1 73 ? 8.790 4.042 -29.125 1.00 94.75 73 ASN A N 1
ATOM 595 C CA . ASN A 1 73 ? 9.090 5.065 -30.126 1.00 94.75 73 ASN A CA 1
ATOM 596 C C . ASN A 1 73 ? 10.584 5.123 -30.508 1.00 94.75 73 ASN A C 1
ATOM 598 O O . ASN A 1 73 ? 11.029 6.095 -31.122 1.00 94.75 73 ASN A O 1
ATOM 602 N N . SER A 1 74 ? 11.380 4.113 -30.142 1.00 93.31 74 SER A N 1
ATOM 603 C CA . SER A 1 74 ? 12.825 4.071 -30.394 1.00 93.31 74 SER A CA 1
ATOM 604 C C . SER A 1 74 ? 13.258 2.839 -31.184 1.00 93.31 74 SER A C 1
ATOM 606 O O . SER A 1 74 ? 12.529 1.859 -31.316 1.00 93.31 74 SER A O 1
ATOM 608 N N . GLU A 1 75 ? 14.509 2.851 -31.648 1.00 93.19 75 GLU A N 1
ATOM 609 C CA . GLU A 1 75 ? 15.151 1.676 -32.249 1.00 93.19 75 GLU A CA 1
ATOM 610 C C . GLU A 1 75 ? 15.252 0.474 -31.289 1.00 93.19 75 GLU A C 1
ATOM 612 O O . GLU A 1 75 ? 15.404 -0.663 -31.736 1.00 93.19 75 GLU A O 1
ATOM 617 N N . TYR A 1 76 ? 15.129 0.707 -29.975 1.00 93.12 76 TYR A N 1
ATOM 618 C CA . TYR A 1 76 ? 15.229 -0.333 -28.955 1.00 93.12 76 TYR A CA 1
ATOM 619 C C . TYR A 1 76 ? 13.976 -1.204 -28.850 1.00 93.12 76 TYR A C 1
ATOM 621 O O . TYR A 1 76 ? 14.074 -2.292 -28.290 1.00 93.12 76 TYR A O 1
ATOM 629 N N . ASP A 1 77 ? 12.831 -0.783 -29.403 1.00 95.88 77 ASP A N 1
ATOM 630 C CA . ASP A 1 77 ? 11.552 -1.497 -29.270 1.00 95.88 77 ASP A CA 1
ATOM 631 C C . ASP A 1 77 ? 11.665 -2.986 -29.636 1.00 95.88 77 ASP A C 1
ATOM 633 O O . ASP A 1 77 ? 11.216 -3.865 -28.905 1.00 95.88 77 ASP A O 1
ATOM 637 N N . LYS A 1 78 ? 12.360 -3.283 -30.739 1.00 94.12 78 LYS A N 1
ATOM 638 C CA . LYS A 1 78 ? 12.485 -4.648 -31.273 1.00 94.12 78 LYS A CA 1
ATOM 639 C C . LYS A 1 78 ? 13.449 -5.542 -30.498 1.00 94.12 78 LYS A C 1
ATOM 641 O O . LYS A 1 78 ? 13.391 -6.759 -30.653 1.00 94.12 78 LYS A O 1
ATOM 646 N N . ILE A 1 79 ? 14.363 -4.955 -29.728 1.00 94.19 79 ILE A N 1
ATOM 647 C CA . ILE A 1 79 ? 15.399 -5.690 -28.986 1.00 94.19 79 ILE A CA 1
ATOM 648 C C . ILE A 1 79 ? 15.171 -5.659 -27.476 1.00 94.19 79 ILE A C 1
ATOM 650 O O . ILE A 1 79 ? 15.868 -6.348 -26.732 1.00 94.19 79 ILE A O 1
ATOM 654 N N . PHE A 1 80 ? 14.209 -4.863 -27.011 1.00 95.06 80 PHE A N 1
ATOM 655 C CA . PHE A 1 80 ? 13.890 -4.756 -25.604 1.00 95.06 80 PHE A CA 1
ATOM 656 C C . PHE A 1 80 ? 13.068 -5.958 -25.134 1.00 95.06 80 PHE A C 1
ATOM 658 O O . PHE A 1 80 ? 12.003 -6.275 -25.663 1.00 95.06 80 PHE A O 1
ATOM 665 N N . ASP A 1 81 ? 13.548 -6.618 -24.083 1.00 95.69 81 ASP A N 1
ATOM 666 C CA . ASP A 1 81 ? 12.843 -7.737 -23.466 1.00 95.69 81 ASP A CA 1
ATOM 667 C C . ASP A 1 81 ? 11.748 -7.231 -22.513 1.00 95.69 81 ASP A C 1
ATOM 669 O O . ASP A 1 81 ? 11.919 -7.143 -21.290 1.00 95.69 81 ASP A O 1
ATOM 673 N N . TYR A 1 82 ? 10.587 -6.904 -23.089 1.00 94.81 82 TYR A N 1
ATOM 674 C CA . TYR A 1 82 ? 9.403 -6.503 -22.329 1.00 94.81 82 TYR A CA 1
ATOM 675 C C . TYR A 1 82 ? 8.930 -7.591 -21.354 1.00 94.81 82 TYR A C 1
ATOM 677 O O . TYR A 1 82 ? 8.377 -7.269 -20.304 1.00 94.81 82 TYR A O 1
ATOM 685 N N . GLY A 1 83 ? 9.159 -8.875 -21.649 1.00 94.38 83 GLY A N 1
ATOM 686 C CA . GLY A 1 83 ? 8.779 -9.978 -20.764 1.00 94.38 83 GLY A CA 1
ATOM 687 C C . GLY A 1 83 ? 9.567 -9.952 -19.455 1.00 94.38 83 GLY A C 1
ATOM 688 O O . GLY A 1 83 ? 8.990 -9.998 -18.358 1.00 94.38 83 GLY A O 1
ATOM 689 N N . ARG A 1 84 ? 10.890 -9.797 -19.557 1.00 94.56 84 ARG A N 1
ATOM 690 C CA . ARG A 1 84 ? 11.779 -9.637 -18.402 1.00 94.56 84 ARG A CA 1
ATOM 691 C C . ARG A 1 84 ? 11.498 -8.343 -17.650 1.00 94.56 84 ARG A C 1
ATOM 693 O O . ARG A 1 84 ? 11.446 -8.364 -16.419 1.00 94.56 84 ARG A O 1
ATOM 700 N N . TYR A 1 85 ? 11.269 -7.244 -18.364 1.00 93.38 85 TYR A N 1
ATOM 701 C CA . TYR A 1 85 ? 10.910 -5.967 -17.750 1.00 93.38 85 TYR A CA 1
ATOM 702 C C . TYR A 1 85 ? 9.599 -6.049 -16.956 1.00 93.38 85 TYR A C 1
ATOM 704 O O . TYR A 1 85 ? 9.565 -5.692 -15.779 1.00 93.38 85 TYR A O 1
ATOM 712 N N . ASN A 1 86 ? 8.540 -6.605 -17.546 1.00 91.81 86 ASN A N 1
ATOM 713 C CA . ASN A 1 86 ? 7.248 -6.770 -16.880 1.00 91.81 86 ASN A CA 1
ATOM 714 C C . ASN A 1 86 ? 7.356 -7.682 -15.650 1.00 91.81 86 ASN A C 1
ATOM 716 O O . ASN A 1 86 ? 6.720 -7.430 -14.628 1.00 91.81 86 ASN A O 1
ATOM 720 N N . SER A 1 87 ? 8.197 -8.717 -15.714 1.00 93.06 87 SER A N 1
ATOM 721 C CA . SER A 1 87 ? 8.488 -9.577 -14.560 1.00 93.06 87 SER A CA 1
ATOM 722 C C . SER A 1 87 ? 9.205 -8.812 -13.443 1.00 93.06 87 SER A C 1
ATOM 724 O O . SER A 1 87 ? 8.862 -8.952 -12.268 1.00 93.06 87 SER A O 1
ATOM 726 N N . TRP A 1 88 ? 10.167 -7.953 -13.792 1.00 93.00 88 TRP A N 1
ATOM 727 C CA . TRP A 1 88 ? 10.835 -7.072 -12.835 1.00 93.00 88 TRP A CA 1
ATOM 728 C C . TRP A 1 88 ? 9.850 -6.087 -12.188 1.00 93.00 88 TRP A C 1
ATOM 730 O O . TRP A 1 88 ? 9.812 -5.994 -10.961 1.00 93.00 88 TRP A O 1
ATOM 740 N N . LEU A 1 89 ? 9.000 -5.430 -12.985 1.00 90.75 89 LEU A N 1
ATOM 741 C CA . LEU A 1 89 ? 7.977 -4.490 -12.514 1.00 90.75 89 LEU A CA 1
ATOM 742 C C . LEU A 1 89 ? 7.000 -5.170 -11.542 1.00 90.75 89 LEU A C 1
ATOM 744 O O . LEU A 1 89 ? 6.709 -4.639 -10.465 1.00 90.75 89 LEU A O 1
ATOM 748 N N . LYS A 1 90 ? 6.556 -6.388 -11.883 1.00 90.81 90 LYS A N 1
ATOM 749 C CA . LYS A 1 90 ? 5.701 -7.214 -11.023 1.00 90.81 90 LYS A CA 1
ATOM 750 C C . LYS A 1 90 ? 6.337 -7.472 -9.662 1.00 90.81 90 LYS A C 1
ATOM 752 O O . LYS A 1 90 ? 5.715 -7.225 -8.633 1.00 90.81 90 LYS A O 1
ATOM 757 N N . ASN A 1 91 ? 7.590 -7.908 -9.653 1.00 89.75 91 ASN A N 1
ATOM 758 C CA . ASN A 1 91 ? 8.280 -8.274 -8.419 1.00 89.75 91 ASN A CA 1
ATOM 759 C C . ASN A 1 91 ? 8.659 -7.064 -7.558 1.00 89.75 91 ASN A C 1
ATOM 761 O O . ASN A 1 91 ? 8.700 -7.167 -6.335 1.00 89.75 91 ASN A O 1
ATOM 765 N N . ARG A 1 92 ? 8.976 -5.926 -8.181 1.00 88.06 92 ARG A N 1
ATOM 766 C CA . ARG A 1 92 ? 9.550 -4.763 -7.491 1.00 88.06 92 ARG A CA 1
ATOM 767 C C . ARG A 1 92 ? 8.529 -3.699 -7.111 1.00 88.06 92 ARG A C 1
ATOM 769 O O . ARG A 1 92 ? 8.814 -2.904 -6.223 1.00 88.06 92 ARG A O 1
ATOM 776 N N . ILE A 1 93 ? 7.371 -3.672 -7.766 1.00 89.81 93 ILE A N 1
ATOM 777 C CA . ILE A 1 93 ? 6.338 -2.658 -7.527 1.00 89.81 93 ILE A CA 1
ATOM 778 C C . ILE A 1 93 ? 5.009 -3.314 -7.172 1.00 89.81 93 ILE A C 1
ATOM 780 O O . ILE A 1 93 ? 4.474 -3.050 -6.101 1.00 89.81 93 ILE A O 1
ATOM 784 N N . ILE A 1 94 ? 4.490 -4.201 -8.025 1.00 92.00 94 ILE A N 1
ATOM 785 C CA . ILE A 1 94 ? 3.153 -4.786 -7.820 1.00 92.00 94 ILE A CA 1
ATOM 786 C C . ILE A 1 94 ? 3.113 -5.669 -6.565 1.00 92.00 94 ILE A C 1
ATOM 788 O O . ILE A 1 94 ? 2.200 -5.528 -5.754 1.00 92.00 94 ILE A O 1
ATOM 792 N N . SER A 1 95 ? 4.094 -6.557 -6.380 1.00 92.69 95 SER A N 1
ATOM 793 C CA . SER A 1 95 ? 4.115 -7.483 -5.241 1.00 92.69 95 SER A CA 1
ATOM 794 C C . SER A 1 95 ? 4.179 -6.761 -3.886 1.00 92.69 95 SER A C 1
ATOM 796 O O . SER A 1 95 ? 3.352 -7.086 -3.037 1.00 92.69 95 SER A O 1
ATOM 798 N N . PRO A 1 96 ? 5.051 -5.753 -3.673 1.00 91.38 96 PRO A N 1
ATOM 799 C CA . PRO A 1 96 ? 5.020 -4.949 -2.449 1.00 91.38 96 PRO A CA 1
ATOM 800 C C . PRO A 1 96 ? 3.674 -4.266 -2.183 1.00 91.38 96 PRO A C 1
ATOM 802 O O . PRO A 1 96 ? 3.195 -4.243 -1.053 1.00 91.38 96 PRO A O 1
ATOM 805 N N . ILE A 1 97 ? 3.012 -3.734 -3.220 1.00 92.31 97 ILE A N 1
ATOM 806 C CA . ILE A 1 97 ? 1.691 -3.103 -3.058 1.00 92.31 97 ILE A CA 1
ATOM 807 C C . ILE A 1 97 ? 0.658 -4.129 -2.576 1.00 92.31 97 ILE A C 1
ATOM 809 O O . ILE A 1 97 ? -0.123 -3.828 -1.672 1.00 92.31 97 ILE A O 1
ATOM 813 N N . LYS A 1 98 ? 0.666 -5.342 -3.147 1.00 93.69 98 LYS A N 1
ATOM 814 C CA . LYS A 1 98 ? -0.211 -6.441 -2.711 1.00 93.69 98 LYS A CA 1
ATOM 815 C C . LYS A 1 98 ? 0.052 -6.822 -1.255 1.00 93.69 98 LYS A C 1
ATOM 817 O O . LYS A 1 98 ? -0.896 -6.852 -0.477 1.00 93.69 98 LYS A O 1
ATOM 822 N N . GLY A 1 99 ? 1.320 -6.985 -0.874 1.00 91.81 99 GLY A N 1
ATOM 823 C CA . GLY A 1 99 ? 1.710 -7.274 0.509 1.00 91.81 99 GLY A CA 1
ATOM 824 C C . GLY A 1 99 ? 1.215 -6.212 1.495 1.00 91.81 99 GLY A C 1
ATOM 825 O O . GLY A 1 99 ? 0.658 -6.540 2.542 1.00 91.81 99 GLY A O 1
ATOM 826 N N . ILE A 1 100 ? 1.325 -4.925 1.147 1.00 91.25 100 ILE A N 1
ATOM 827 C CA . ILE A 1 100 ? 0.790 -3.840 1.984 1.00 91.25 100 ILE A CA 1
ATOM 828 C C . ILE A 1 100 ? -0.735 -3.928 2.105 1.00 91.25 100 ILE A C 1
ATOM 830 O O . ILE A 1 100 ? -1.258 -3.821 3.214 1.00 91.25 100 ILE A O 1
ATOM 834 N N . ILE A 1 101 ? -1.455 -4.142 1.000 1.00 93.50 101 ILE A N 1
ATOM 835 C CA . ILE A 1 101 ? -2.919 -4.277 1.022 1.00 93.50 101 ILE A CA 1
ATOM 836 C C . ILE A 1 101 ? -3.348 -5.431 1.932 1.00 93.50 101 ILE A C 1
ATOM 838 O O . ILE A 1 101 ? -4.227 -5.229 2.769 1.00 93.50 101 ILE A O 1
ATOM 842 N N . GLU A 1 102 ? -2.718 -6.600 1.807 1.00 93.12 102 GLU A N 1
ATOM 843 C CA . GLU A 1 102 ? -3.009 -7.776 2.635 1.00 93.12 102 GLU A CA 1
ATOM 844 C C . GLU A 1 102 ? -2.832 -7.457 4.128 1.00 93.12 102 GLU A C 1
ATOM 846 O O . GLU A 1 102 ? -3.747 -7.669 4.926 1.00 93.12 102 GLU A O 1
ATOM 851 N N . MET A 1 103 ? -1.717 -6.823 4.507 1.00 90.56 103 MET A N 1
ATOM 852 C CA . MET A 1 103 ? -1.460 -6.428 5.899 1.00 90.56 103 MET A CA 1
ATOM 853 C C . MET A 1 103 ? -2.478 -5.412 6.441 1.00 90.56 103 MET A C 1
ATOM 855 O O . MET A 1 103 ? -2.866 -5.470 7.614 1.00 90.56 103 MET A O 1
ATOM 859 N N . LEU A 1 104 ? -2.919 -4.466 5.607 1.00 91.56 104 LEU A N 1
ATOM 860 C CA . LEU A 1 104 ? -3.952 -3.498 5.981 1.00 91.56 104 LEU A CA 1
ATOM 861 C C . LEU A 1 104 ? -5.321 -4.179 6.145 1.00 91.56 104 LEU A C 1
ATOM 863 O O . LEU A 1 104 ? -6.055 -3.855 7.082 1.00 91.56 104 LEU A O 1
ATOM 867 N N . GLN A 1 105 ? -5.655 -5.147 5.286 1.00 93.88 105 GLN A N 1
ATOM 868 C CA . GLN A 1 105 ? -6.888 -5.936 5.386 1.00 93.88 105 GLN A CA 1
ATOM 869 C C . GLN A 1 105 ? -6.916 -6.793 6.656 1.00 93.88 105 GLN A C 1
ATOM 871 O O . GLN A 1 105 ? -7.928 -6.804 7.360 1.00 93.88 105 GLN A O 1
ATOM 876 N N . GLU A 1 106 ? -5.805 -7.446 7.001 1.00 90.88 106 GLU A N 1
ATOM 877 C CA . GLU A 1 106 ? -5.674 -8.170 8.269 1.00 90.88 106 GLU A CA 1
ATOM 878 C C . GLU A 1 106 ? -5.896 -7.249 9.475 1.00 90.88 106 GLU A C 1
ATOM 880 O O . GLU A 1 106 ? -6.575 -7.620 10.436 1.00 90.88 106 GLU A O 1
ATOM 885 N N . ASN A 1 107 ? -5.366 -6.022 9.427 1.00 89.50 107 ASN A N 1
ATOM 886 C CA . ASN A 1 107 ? -5.578 -5.037 10.487 1.00 89.50 107 ASN A CA 1
ATOM 887 C C . ASN A 1 107 ? -7.050 -4.614 10.600 1.00 89.50 107 ASN A C 1
ATOM 889 O O . ASN A 1 107 ? -7.586 -4.577 11.707 1.00 89.50 107 ASN A O 1
ATOM 893 N N . ILE A 1 108 ? -7.735 -4.359 9.479 1.00 92.38 108 ILE A N 1
ATOM 894 C CA . ILE A 1 108 ? -9.180 -4.070 9.474 1.00 92.38 108 ILE A CA 1
ATOM 895 C C . ILE A 1 108 ? -9.975 -5.215 10.093 1.00 92.38 108 ILE A C 1
ATOM 897 O O . ILE A 1 108 ? -10.904 -4.966 10.870 1.00 92.38 108 ILE A O 1
ATOM 901 N N . PHE A 1 109 ? -9.636 -6.459 9.752 1.00 92.06 109 PHE A N 1
ATOM 902 C CA . PHE A 1 109 ? -10.313 -7.627 10.301 1.00 92.06 109 PHE A CA 1
ATOM 903 C C . PHE A 1 109 ? -10.196 -7.656 11.829 1.00 92.06 109 PHE A C 1
ATOM 905 O O . PHE A 1 109 ? -11.210 -7.756 12.517 1.00 92.06 109 PHE A O 1
ATOM 912 N N . ARG A 1 110 ? -8.987 -7.461 12.369 1.00 88.25 110 ARG A N 1
ATOM 913 C CA . ARG A 1 110 ? -8.751 -7.420 13.823 1.00 88.25 110 ARG A CA 1
ATOM 914 C C . ARG A 1 110 ? -9.471 -6.263 14.506 1.00 88.25 110 ARG A C 1
ATOM 916 O O . ARG A 1 110 ? -10.129 -6.480 15.516 1.00 88.25 110 ARG A O 1
ATOM 923 N N . ILE A 1 111 ? -9.412 -5.060 13.933 1.00 90.12 111 ILE A N 1
ATOM 924 C CA . ILE A 1 111 ? -10.154 -3.901 14.453 1.00 90.12 111 ILE A CA 1
ATOM 925 C C . ILE A 1 111 ? -11.659 -4.201 14.484 1.00 90.12 111 ILE A C 1
ATOM 927 O O . ILE A 1 111 ? -12.342 -3.834 15.435 1.00 90.12 111 ILE A O 1
ATOM 931 N N . SER A 1 112 ? -12.180 -4.896 13.472 1.00 92.88 112 SER A N 1
ATOM 932 C CA . SER A 1 112 ? -13.597 -5.271 13.418 1.00 92.88 112 SER A CA 1
ATOM 933 C C . SER A 1 112 ? -13.972 -6.285 14.504 1.00 92.88 112 SER A C 1
ATOM 935 O O . SER A 1 112 ? -15.038 -6.148 15.098 1.00 92.88 112 SER A O 1
ATOM 937 N N . GLN A 1 113 ? -13.101 -7.257 14.802 1.00 92.12 113 GLN A N 1
ATOM 938 C CA . GLN A 1 113 ? -13.300 -8.174 15.933 1.00 92.12 113 GLN A CA 1
ATOM 939 C C . GLN A 1 113 ? -13.283 -7.426 17.270 1.00 92.12 113 GLN A C 1
ATOM 941 O O . GLN A 1 113 ? -14.153 -7.645 18.104 1.00 92.12 113 GLN A O 1
ATOM 946 N N . GLU A 1 114 ? -12.357 -6.485 17.453 1.00 90.31 114 GLU A N 1
ATOM 947 C CA . GLU A 1 114 ? -12.261 -5.711 18.694 1.00 90.31 114 GLU A CA 1
ATOM 948 C C . GLU A 1 114 ? -13.470 -4.790 18.915 1.00 90.31 114 GLU A C 1
ATOM 950 O O . GLU A 1 114 ? -13.966 -4.663 20.035 1.00 90.31 114 GLU A O 1
ATOM 955 N N . ILE A 1 115 ? -13.992 -4.180 17.844 1.00 92.44 115 ILE A N 1
ATOM 956 C CA . ILE A 1 115 ? -15.246 -3.414 17.891 1.00 92.44 115 ILE A CA 1
ATOM 957 C C . ILE A 1 115 ? -16.397 -4.316 18.349 1.00 92.44 115 ILE 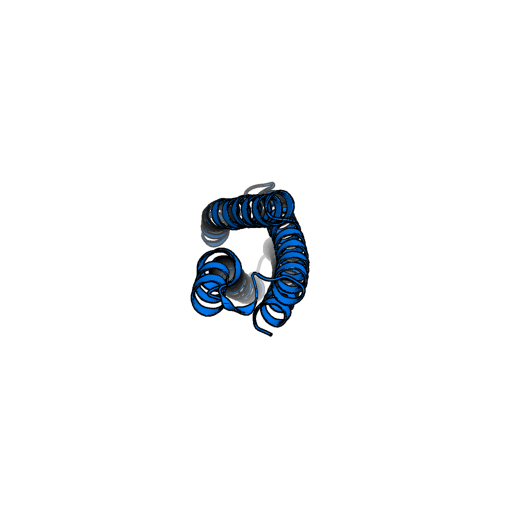A C 1
ATOM 959 O O . ILE A 1 115 ? -17.150 -3.918 19.235 1.00 92.44 115 ILE A O 1
ATOM 963 N N . LYS A 1 116 ? -16.505 -5.531 17.798 1.00 93.69 116 LYS A N 1
ATOM 964 C CA . LYS A 1 116 ? -17.541 -6.498 18.180 1.00 93.69 116 LYS A CA 1
ATOM 965 C C . LYS A 1 116 ? -17.413 -6.919 19.652 1.00 93.69 116 LYS A C 1
ATOM 967 O O . LYS A 1 116 ? -18.385 -6.839 20.395 1.00 93.69 116 LYS A O 1
ATOM 972 N N . ASN A 1 117 ? -16.209 -7.264 20.103 1.00 91.44 117 ASN A N 1
ATOM 973 C CA . ASN A 1 117 ? -15.944 -7.613 21.505 1.00 91.44 117 ASN A CA 1
ATOM 974 C C . ASN A 1 117 ? -16.270 -6.449 22.457 1.00 91.44 117 ASN A C 1
ATOM 976 O O . ASN A 1 117 ? -16.796 -6.650 23.555 1.00 91.44 117 ASN A O 1
ATOM 980 N N . SER A 1 118 ? -15.984 -5.214 22.029 1.00 91.19 118 SER A N 1
ATOM 981 C CA . SER A 1 118 ? -16.327 -3.999 22.775 1.00 91.19 118 SER A CA 1
ATOM 982 C C . SER A 1 118 ? -17.842 -3.825 22.902 1.00 91.19 118 SER A C 1
ATOM 984 O O . SER A 1 118 ? -18.324 -3.439 23.964 1.00 91.19 118 SER A O 1
ATOM 986 N N . GLU A 1 119 ? -18.611 -4.130 21.854 1.00 92.00 119 GLU A N 1
ATOM 987 C CA . GLU A 1 119 ? -20.079 -4.099 21.898 1.00 92.00 119 GLU A CA 1
ATOM 988 C C . GLU A 1 119 ? -20.647 -5.135 22.869 1.00 92.00 119 GLU A C 1
ATOM 990 O O . GLU A 1 119 ? -21.481 -4.782 23.703 1.00 92.00 119 GLU A O 1
ATOM 995 N N . GLU A 1 120 ? -20.161 -6.376 22.813 1.00 92.81 120 GLU A N 1
ATOM 996 C CA . GLU A 1 120 ? -20.578 -7.454 23.721 1.00 92.81 120 GLU A CA 1
ATOM 997 C C . GLU A 1 120 ? -20.253 -7.105 25.184 1.00 92.81 120 GLU A C 1
ATOM 999 O O . GLU A 1 120 ? -21.098 -7.226 26.072 1.00 92.81 120 GLU A O 1
ATOM 1004 N N . THR A 1 121 ? -19.052 -6.578 25.441 1.00 90.94 121 THR A N 1
ATOM 1005 C CA . THR A 1 121 ? -18.640 -6.135 26.785 1.00 90.94 121 THR A CA 1
ATOM 1006 C C . THR A 1 121 ? -19.514 -4.986 27.290 1.00 90.94 121 THR A C 1
ATOM 1008 O O . THR A 1 121 ? -19.920 -4.975 28.450 1.00 90.94 121 THR A O 1
ATOM 1011 N N . MET A 1 122 ? -19.844 -4.024 26.425 1.00 91.75 122 MET A N 1
ATOM 1012 C CA . MET A 1 122 ? -20.694 -2.885 26.775 1.00 91.75 122 MET A CA 1
ATOM 1013 C C . MET A 1 122 ? -22.136 -3.307 27.092 1.00 91.75 122 MET A C 1
ATOM 1015 O O . MET A 1 122 ? -22.745 -2.731 27.994 1.00 91.75 122 MET A O 1
ATOM 1019 N N . GLN A 1 123 ? -22.679 -4.299 26.378 1.00 90.06 123 GLN A N 1
ATOM 1020 C CA . GLN A 1 123 ? -24.015 -4.853 26.640 1.00 90.06 123 GLN A CA 1
ATOM 1021 C C . GLN A 1 123 ? -24.086 -5.559 28.000 1.00 90.06 123 GLN A C 1
ATOM 1023 O O . GLN A 1 123 ? -25.080 -5.417 28.708 1.00 90.06 123 GLN A O 1
ATOM 1028 N N . ASN A 1 124 ? -23.017 -6.261 28.379 1.00 91.56 124 ASN A N 1
ATOM 1029 C CA . ASN A 1 124 ? -22.939 -7.016 29.631 1.00 91.56 124 ASN A CA 1
ATOM 1030 C C . ASN A 1 124 ? -22.494 -6.172 30.839 1.00 91.56 124 ASN A C 1
ATOM 1032 O O . ASN A 1 124 ? -22.620 -6.610 31.982 1.00 91.56 124 ASN A O 1
ATOM 1036 N N . ALA A 1 125 ? -21.963 -4.968 30.613 1.00 89.69 125 ALA A N 1
ATOM 1037 C CA . ALA A 1 125 ? -21.542 -4.074 31.681 1.00 89.69 125 ALA A CA 1
ATOM 1038 C C . ALA A 1 125 ? -22.751 -3.504 32.442 1.00 89.69 125 ALA A C 1
ATOM 1040 O O . ALA A 1 125 ? -23.723 -3.036 31.851 1.00 89.69 125 ALA A O 1
ATOM 1041 N N . SER A 1 126 ? -22.669 -3.475 33.770 1.00 87.38 126 SER A N 1
ATOM 1042 C CA . SER A 1 126 ? -23.645 -2.794 34.630 1.00 87.38 126 SER A CA 1
ATOM 1043 C C . SER A 1 126 ? -23.252 -1.344 34.936 1.00 87.38 126 SER A C 1
ATOM 1045 O O . SER A 1 126 ? -24.125 -0.508 35.152 1.00 87.38 126 SER A O 1
ATOM 1047 N N . ASP A 1 127 ? -21.954 -1.030 34.911 1.00 93.81 127 ASP A N 1
ATOM 1048 C CA . ASP A 1 127 ? -21.412 0.302 35.194 1.00 93.81 127 ASP A CA 1
ATOM 1049 C C . ASP A 1 127 ? -21.515 1.232 33.970 1.00 93.81 127 ASP A C 1
ATOM 1051 O O . ASP A 1 127 ? -20.901 1.003 32.924 1.00 93.81 127 ASP A O 1
ATOM 1055 N N . GLU A 1 128 ? -22.265 2.325 34.118 1.00 91.31 128 GLU A N 1
ATOM 1056 C CA . GLU A 1 128 ? -22.468 3.332 33.074 1.00 91.31 128 GLU A CA 1
ATOM 1057 C C . GLU A 1 128 ? -21.176 4.079 32.703 1.00 91.31 128 GLU A C 1
ATOM 1059 O O . GLU A 1 128 ? -20.940 4.398 31.535 1.00 91.31 128 GLU A O 1
ATOM 1064 N N . LYS A 1 129 ? -20.276 4.304 33.668 1.00 92.12 129 LYS A N 1
ATOM 1065 C CA . LYS A 1 129 ? -18.969 4.919 33.407 1.00 92.12 129 LYS A CA 1
ATOM 1066 C C . LYS A 1 129 ? -18.102 3.996 32.556 1.00 92.12 129 LYS A C 1
ATOM 1068 O O . LYS A 1 129 ? -17.433 4.458 31.627 1.00 92.12 129 LYS A O 1
ATOM 1073 N N . LEU A 1 130 ? -18.138 2.693 32.836 1.00 90.81 130 LEU A N 1
ATOM 1074 C CA . LEU A 1 130 ? -17.456 1.687 32.025 1.00 90.81 130 LEU A CA 1
ATOM 1075 C C . LEU A 1 130 ? -18.017 1.658 30.596 1.00 90.81 130 LEU A C 1
ATOM 1077 O O . LEU A 1 130 ? -17.238 1.715 29.644 1.00 90.81 130 LEU A O 1
ATOM 1081 N N . LYS A 1 131 ? -19.347 1.661 30.429 1.00 92.19 131 LYS A N 1
ATOM 1082 C CA . LYS A 1 131 ? -19.986 1.735 29.101 1.00 92.19 131 LYS A CA 1
ATOM 1083 C C . LYS A 1 131 ? -19.542 2.960 28.314 1.00 92.19 131 LYS A C 1
ATOM 1085 O O . LYS A 1 131 ? -19.185 2.840 27.142 1.00 92.19 131 LYS A O 1
ATOM 1090 N N . GLN A 1 132 ? -19.509 4.127 28.954 1.00 91.75 132 GLN A N 1
ATOM 1091 C CA . GLN A 1 132 ? -19.081 5.359 28.301 1.00 91.75 132 GLN A CA 1
ATOM 1092 C C . GLN A 1 132 ? -17.610 5.293 27.853 1.00 91.75 132 GLN A C 1
ATOM 1094 O O . GLN A 1 132 ? -17.287 5.719 26.742 1.00 91.75 132 GLN A O 1
ATOM 1099 N N . ASN A 1 133 ? -16.723 4.711 28.666 1.00 90.31 133 ASN A N 1
ATOM 1100 C CA . ASN A 1 133 ? -15.320 4.506 28.291 1.00 90.31 133 ASN A CA 1
ATOM 1101 C C . ASN A 1 133 ? -15.181 3.561 27.088 1.00 90.31 133 ASN A C 1
ATOM 1103 O O . ASN A 1 133 ? -14.455 3.873 26.140 1.00 90.31 133 ASN A O 1
ATOM 1107 N N . ILE A 1 134 ? -15.912 2.440 27.096 1.00 91.44 134 ILE A N 1
ATOM 1108 C CA . ILE A 1 134 ? -15.927 1.475 25.989 1.00 91.44 134 ILE A CA 1
ATOM 1109 C C . ILE A 1 134 ? -16.437 2.140 24.706 1.00 91.44 134 ILE A C 1
ATOM 1111 O O . ILE A 1 134 ? -15.824 1.998 23.649 1.00 91.44 134 ILE A O 1
ATOM 1115 N N . LYS A 1 135 ? -17.505 2.941 24.797 1.00 92.50 135 LYS A N 1
ATOM 1116 C CA . LYS A 1 135 ? -18.057 3.694 23.665 1.00 92.50 135 LYS A CA 1
ATOM 1117 C C . LYS A 1 135 ? -17.016 4.615 23.027 1.00 92.50 135 LYS A C 1
ATOM 1119 O O . LYS A 1 135 ? -16.866 4.615 21.808 1.00 92.50 135 LYS A O 1
ATOM 1124 N N . VAL A 1 136 ? -16.262 5.368 23.832 1.00 91.44 136 VAL A N 1
ATOM 1125 C CA . VAL A 1 136 ? -15.193 6.248 23.326 1.00 91.44 136 VAL A CA 1
ATOM 1126 C C . VAL A 1 136 ? -14.076 5.441 22.656 1.00 91.44 136 VAL A C 1
ATOM 1128 O O . VAL A 1 136 ? -13.606 5.825 21.581 1.00 91.44 136 VAL A O 1
ATOM 1131 N N . ALA A 1 137 ? -13.652 4.325 23.255 1.00 88.50 137 ALA A N 1
ATOM 1132 C CA . ALA A 1 137 ? -12.624 3.457 22.681 1.00 88.50 137 ALA A CA 1
ATOM 1133 C C . ALA A 1 137 ? -13.070 2.864 21.332 1.00 88.50 137 ALA A C 1
ATOM 1135 O O . ALA A 1 137 ? -12.329 2.940 20.348 1.00 88.50 137 ALA A O 1
ATOM 1136 N N . LYS A 1 138 ? -14.314 2.381 21.256 1.00 91.38 138 LYS A N 1
ATOM 1137 C CA . LYS A 1 138 ? -14.936 1.877 20.029 1.00 91.38 138 LYS A CA 1
ATOM 1138 C C . LYS A 1 138 ? -14.962 2.935 18.923 1.00 91.38 138 LYS A C 1
ATOM 1140 O O . LYS A 1 138 ? -14.507 2.658 17.816 1.00 91.38 138 LYS A O 1
ATOM 1145 N N . SER A 1 139 ? -15.401 4.162 19.210 1.00 91.75 139 SER A N 1
ATOM 1146 C CA . SER A 1 139 ? -15.416 5.237 18.203 1.00 91.75 139 SER A CA 1
ATOM 1147 C C . SER A 1 139 ? -14.023 5.526 17.628 1.00 91.75 139 SER A C 1
ATOM 1149 O O . SER A 1 139 ? -13.879 5.818 16.439 1.00 91.75 139 SER A O 1
ATOM 1151 N N . ARG A 1 140 ? -12.965 5.414 18.446 1.00 89.38 140 ARG A N 1
ATOM 1152 C CA . ARG A 1 140 ? -11.574 5.554 17.977 1.00 89.38 140 ARG A CA 1
ATOM 1153 C C . ARG A 1 140 ? -11.168 4.403 17.053 1.00 89.38 140 ARG A C 1
ATOM 1155 O O . ARG A 1 140 ? -10.494 4.646 16.053 1.00 89.38 140 ARG A O 1
ATOM 1162 N N . LEU A 1 141 ? -11.579 3.171 17.357 1.00 89.62 141 LEU A N 1
ATOM 1163 C CA . LEU A 1 141 ? -11.349 2.002 16.500 1.00 89.62 141 LEU A CA 1
ATOM 1164 C C . LEU A 1 141 ? -12.072 2.129 15.152 1.00 89.62 141 LEU A C 1
ATOM 1166 O O . LEU A 1 141 ? -11.466 1.890 14.109 1.00 89.62 141 LEU A O 1
ATOM 1170 N N . GLU A 1 142 ? -13.325 2.582 15.149 1.00 92.62 142 GLU A N 1
ATOM 1171 C CA . GLU A 1 142 ? -14.088 2.826 13.918 1.00 92.62 142 GLU A CA 1
ATOM 1172 C C . GLU A 1 142 ? -13.428 3.885 13.027 1.00 92.62 142 GLU A C 1
ATOM 1174 O O . GLU A 1 142 ? -13.338 3.713 11.810 1.00 92.62 142 GLU A O 1
ATOM 1179 N N . MET A 1 143 ? -12.927 4.969 13.624 1.00 90.94 143 MET A N 1
ATOM 1180 C CA . MET A 1 143 ? -12.195 6.005 12.894 1.00 90.94 143 MET A CA 1
ATOM 1181 C C . MET A 1 143 ? -10.918 5.444 12.254 1.00 90.94 143 MET A C 1
ATOM 1183 O O . MET A 1 143 ? -10.667 5.680 11.074 1.00 90.94 143 MET A O 1
ATOM 1187 N N . ARG A 1 144 ? -10.144 4.647 13.003 1.00 87.88 144 ARG A N 1
ATOM 1188 C CA . ARG A 1 144 ? -8.936 3.974 12.491 1.00 87.88 144 ARG A CA 1
ATOM 1189 C C . ARG A 1 144 ? -9.259 3.044 11.326 1.00 87.88 144 ARG A C 1
ATOM 1191 O O . ARG A 1 144 ? -8.573 3.092 10.309 1.00 87.88 144 ARG A O 1
ATOM 1198 N N . LYS A 1 145 ? -10.318 2.240 11.454 1.00 91.75 145 LYS A N 1
ATOM 1199 C CA . LYS A 1 145 ? -10.786 1.340 10.394 1.00 91.75 145 LYS A CA 1
ATOM 1200 C C . LYS A 1 145 ? -11.080 2.107 9.103 1.00 91.75 145 LYS A C 1
ATOM 1202 O O . LYS A 1 145 ? -10.527 1.757 8.065 1.00 91.75 145 LYS A O 1
ATOM 1207 N N . LYS A 1 146 ? -11.863 3.188 9.186 1.00 92.94 146 LYS A N 1
ATOM 1208 C CA . LYS A 1 146 ? -12.211 4.026 8.024 1.00 92.94 146 LYS A CA 1
ATOM 1209 C C . LYS A 1 146 ? -10.983 4.626 7.339 1.00 92.94 146 LYS A C 1
ATOM 1211 O O . LYS A 1 146 ? -10.933 4.682 6.114 1.00 92.94 146 LYS A O 1
ATOM 1216 N N . GLU A 1 147 ? -9.994 5.078 8.107 1.00 90.25 147 GLU A N 1
ATOM 1217 C CA . GLU A 1 147 ? -8.751 5.611 7.536 1.00 90.25 147 GLU A CA 1
ATOM 1218 C C . GLU A 1 147 ? -7.950 4.531 6.795 1.00 90.25 147 GLU A C 1
ATOM 1220 O O . GLU A 1 147 ? -7.509 4.757 5.669 1.00 90.25 147 GLU A O 1
ATOM 1225 N N . ILE A 1 148 ? -7.828 3.328 7.364 1.00 90.44 148 ILE A N 1
ATOM 1226 C CA . ILE A 1 148 ? -7.142 2.206 6.705 1.00 90.44 148 ILE A CA 1
ATOM 1227 C C . ILE A 1 148 ? -7.886 1.765 5.430 1.00 90.44 148 ILE A C 1
ATOM 1229 O O . ILE A 1 148 ? -7.254 1.505 4.405 1.00 90.44 148 ILE A O 1
ATOM 1233 N N . GLU A 1 149 ? -9.221 1.732 5.452 1.00 94.19 149 GLU A N 1
ATOM 1234 C CA . GLU A 1 149 ? -10.051 1.387 4.287 1.00 94.19 149 GLU A CA 1
ATOM 1235 C C . GLU A 1 149 ? -9.814 2.333 3.102 1.00 94.19 149 GLU A C 1
ATOM 1237 O O . GLU A 1 149 ? -9.642 1.871 1.969 1.00 94.19 149 GLU A O 1
ATOM 1242 N N . LYS A 1 150 ? -9.729 3.648 3.351 1.00 94.31 150 LYS A N 1
ATOM 1243 C CA . LYS A 1 150 ? -9.414 4.643 2.309 1.00 94.31 150 LYS A CA 1
ATOM 1244 C C . LYS A 1 150 ? -8.079 4.345 1.629 1.00 94.31 150 LYS A C 1
ATOM 1246 O O . LYS A 1 150 ? -7.980 4.409 0.403 1.00 94.31 150 LYS A O 1
ATOM 1251 N N . HIS A 1 151 ? -7.061 3.993 2.412 1.00 91.06 151 HIS A N 1
ATOM 1252 C CA . HIS A 1 151 ? -5.734 3.674 1.887 1.00 91.06 151 HIS A CA 1
ATOM 1253 C C . HIS A 1 151 ? -5.736 2.427 1.005 1.00 91.06 151 HIS A C 1
ATOM 1255 O O . HIS A 1 151 ? -5.130 2.440 -0.066 1.00 91.06 151 HIS A O 1
ATOM 1261 N N . ILE A 1 152 ? -6.467 1.381 1.400 1.00 93.94 152 ILE A N 1
ATOM 1262 C CA . ILE A 1 152 ? -6.617 0.165 0.589 1.00 93.94 152 ILE A CA 1
ATOM 1263 C C . ILE A 1 152 ? -7.263 0.484 -0.761 1.00 93.94 152 ILE A C 1
ATOM 1265 O O . ILE A 1 152 ? -6.785 0.003 -1.788 1.00 93.94 152 ILE A O 1
ATOM 1269 N N . ILE A 1 153 ? -8.324 1.298 -0.779 1.00 95.44 153 ILE A N 1
ATOM 1270 C CA . ILE A 1 153 ? -9.006 1.697 -2.022 1.00 95.44 153 ILE A CA 1
ATOM 1271 C C . ILE A 1 153 ? -8.023 2.395 -2.971 1.00 95.44 153 ILE A C 1
ATOM 1273 O O . ILE A 1 153 ? -7.942 2.052 -4.151 1.00 95.44 153 ILE A O 1
ATOM 1277 N N . ILE A 1 154 ? -7.228 3.332 -2.446 1.00 93.69 154 ILE A N 1
ATOM 1278 C CA . ILE A 1 154 ? -6.212 4.048 -3.226 1.00 93.69 154 ILE A CA 1
ATOM 1279 C C . ILE A 1 154 ? -5.184 3.069 -3.808 1.00 93.69 154 ILE A C 1
ATOM 1281 O O . ILE A 1 154 ? -4.908 3.123 -5.007 1.00 93.69 154 ILE A O 1
ATOM 1285 N N . MET A 1 155 ? -4.645 2.154 -2.999 1.00 93.06 155 MET A N 1
ATOM 1286 C CA . MET A 1 155 ? -3.628 1.202 -3.457 1.00 93.06 155 MET A CA 1
ATOM 1287 C C . MET A 1 155 ? -4.165 0.210 -4.493 1.00 93.06 155 MET A C 1
ATOM 1289 O O . MET A 1 155 ? -3.481 -0.065 -5.479 1.00 93.06 155 MET A O 1
ATOM 1293 N N . LYS A 1 156 ? -5.407 -0.267 -4.335 1.00 94.56 156 LYS A N 1
ATOM 1294 C CA . LYS A 1 156 ? -6.078 -1.104 -5.344 1.00 94.56 156 LYS A CA 1
ATOM 1295 C C . LYS A 1 156 ? -6.197 -0.385 -6.687 1.00 94.56 156 LYS A C 1
ATOM 1297 O O . LYS A 1 156 ? -5.888 -0.977 -7.716 1.00 94.56 156 LYS A O 1
ATOM 1302 N N . SER A 1 157 ? -6.516 0.911 -6.676 1.00 94.19 157 SER A N 1
ATOM 1303 C CA . SER A 1 157 ? -6.571 1.707 -7.910 1.00 94.19 157 SER A CA 1
ATOM 1304 C C . SER A 1 157 ? -5.217 1.823 -8.630 1.00 94.19 157 SER A C 1
ATOM 1306 O O . SER A 1 157 ? -5.181 2.028 -9.843 1.00 94.19 157 SER A O 1
ATOM 1308 N N . TYR A 1 158 ? -4.090 1.708 -7.912 1.00 92.12 158 TYR A N 1
ATOM 1309 C CA . TYR A 1 158 ? -2.766 1.656 -8.539 1.00 92.12 158 TYR A CA 1
ATOM 1310 C C . TYR A 1 158 ? -2.484 0.292 -9.162 1.00 92.12 158 TYR A C 1
ATOM 1312 O O . TYR A 1 158 ? -1.957 0.248 -10.271 1.00 92.12 158 TYR A O 1
ATOM 1320 N N . LEU A 1 159 ? -2.864 -0.800 -8.490 1.00 91.81 159 LEU A N 1
ATOM 1321 C CA . LEU A 1 159 ? -2.729 -2.154 -9.035 1.00 91.81 159 LEU A CA 1
ATOM 1322 C C . LEU A 1 159 ? -3.479 -2.299 -10.358 1.00 91.81 159 LEU A C 1
ATOM 1324 O O . LEU A 1 159 ? -2.879 -2.683 -11.355 1.00 91.81 159 LEU A O 1
ATOM 1328 N N . GLU A 1 160 ? -4.737 -1.859 -10.403 1.00 91.06 160 GLU A N 1
ATOM 1329 C CA . GLU A 1 160 ? -5.558 -1.889 -11.621 1.00 91.06 160 GLU A CA 1
ATOM 1330 C C . GLU A 1 160 ? -4.937 -1.134 -12.802 1.00 91.06 160 GLU A C 1
ATOM 1332 O O . GLU A 1 160 ? -5.249 -1.421 -13.954 1.00 91.06 160 GLU A O 1
ATOM 1337 N N . LYS A 1 161 ? -4.094 -0.132 -12.537 1.00 88.25 161 LYS A N 1
ATOM 1338 C CA . LYS A 1 161 ? -3.403 0.650 -13.571 1.00 88.25 161 LYS A CA 1
ATOM 1339 C C . LYS A 1 161 ? -2.065 0.040 -13.982 1.00 88.25 161 LYS A C 1
ATOM 1341 O O . LYS A 1 161 ? -1.638 0.276 -15.101 1.00 88.25 161 LYS A O 1
ATOM 1346 N N . LEU A 1 162 ? -1.396 -0.676 -13.079 1.00 86.00 162 LEU A N 1
ATOM 1347 C CA . LEU A 1 162 ? -0.106 -1.329 -13.322 1.00 86.00 162 LEU A CA 1
ATOM 1348 C C . LEU A 1 162 ? -0.249 -2.715 -13.964 1.00 86.00 162 LEU A C 1
ATOM 1350 O O . LEU A 1 162 ? 0.707 -3.211 -14.550 1.00 86.00 162 LEU A O 1
ATOM 1354 N N . GLU A 1 163 ? -1.407 -3.354 -13.806 1.00 83.06 163 GLU A N 1
ATOM 1355 C CA . GLU A 1 163 ? -1.699 -4.688 -14.346 1.00 83.06 163 GLU A CA 1
ATOM 1356 C C . GLU A 1 163 ? -2.402 -4.660 -15.716 1.00 83.06 163 GLU A C 1
ATOM 1358 O O . GLU A 1 163 ? -2.637 -5.723 -16.289 1.00 83.06 163 GLU A O 1
ATOM 1363 N N . LYS A 1 164 ? -2.721 -3.467 -16.234 1.00 69.62 164 LYS A N 1
ATOM 1364 C CA . LYS A 1 164 ? -3.203 -3.245 -17.607 1.00 69.62 164 LYS A CA 1
ATOM 1365 C C . LYS A 1 164 ? -2.037 -3.116 -18.576 1.00 69.62 164 LYS A C 1
ATOM 1367 O O . LYS A 1 164 ? -2.168 -3.661 -19.692 1.00 69.62 164 LYS A O 1
#

pLDDT: mean 89.86, std 5.83, range [64.31, 95.88]

Foldseek 3Di:
DVVLLVVLVVLLQVLLVLLVVLLVVLLVLLVCVLVVNPPPCSLVVNLVSLVSNLVSLVSNLVSVVVSVVVCCVDPNVVVDDVVVVLVVCCVRNVVSLVSSLVSLVVSLVSLVVLLVVLVVCLVPDPDPVSNVVSVVVSVVSVVSSVSSVVSSVSSVVSNVSSVD

Radius of gyration: 21.03 Å; chains: 1; bounding box: 45×19×67 Å

Secondary structure (DSSP, 8-state):
-HHHHHHHHHHHHHHHHHHHHHHHHHHHHHHHHHTT---TTHHHHHHHHHHHHHHHHHHHHHHHHHHHHHHHTSTTTTT--HHHHHHHHIIIIIHHHHHHHHHHHHHHHHHHHHHHHHHHHHHH---HHHHHHHHHHHHHHHHHHHHHHHHHHHHHHHHHHH--